Protein AF-A0ABD5S786-F1 (afdb_monomer_lite)

Radius of gyration: 12.74 Å; chains: 1; bounding box: 31×26×26 Å

Organism: NCBI:txid1776492

pLDDT: mean 95.38, std 4.38, range [69.38, 98.44]

Foldseek 3Di:
DDDPVVVVVVLVVVLLPQQFDDDPDSDGDDDPPDPSVVVSVVVVVVVVVVVPD

Sequence (53 aa):
MPVREARLRDDLEANAAFGAVDGPGHGRTVLTGSDADRAARDHLVDRLEADGL

Structure (mmCIF, N/CA/C/O backbone):
data_AF-A0ABD5S786-F1
#
_entry.id   AF-A0ABD5S786-F1
#
loop_
_atom_site.group_PDB
_atom_site.id
_atom_site.type_symbol
_atom_site.label_atom_id
_atom_site.label_alt_id
_atom_site.label_comp_id
_atom_site.label_asym_id
_atom_site.label_entity_id
_atom_site.label_seq_id
_atom_site.pdbx_PDB_ins_code
_atom_site.Cartn_x
_atom_site.Cartn_y
_atom_site.Cartn_z
_atom_site.occupancy
_atom_site.B_iso_or_equiv
_atom_site.auth_seq_id
_atom_site.auth_comp_id
_atom_site.auth_asym_id
_atom_site.auth_atom_id
_atom_site.pdbx_PDB_model_num
ATOM 1 N N . MET A 1 1 ? 21.217 5.594 -7.447 1.00 69.38 1 MET A N 1
ATOM 2 C CA . MET A 1 1 ? 20.162 5.272 -8.432 1.00 69.38 1 MET A CA 1
ATOM 3 C C . MET A 1 1 ? 19.159 6.412 -8.447 1.00 69.38 1 MET A C 1
ATOM 5 O O . MET A 1 1 ? 18.727 6.781 -7.361 1.00 69.38 1 MET A O 1
ATOM 9 N N . PRO A 1 2 ? 18.831 7.003 -9.607 1.00 89.44 2 PRO A N 1
ATOM 10 C CA . PRO A 1 2 ? 17.768 8.001 -9.686 1.00 89.44 2 PRO A CA 1
ATOM 11 C C . PRO A 1 2 ? 16.404 7.346 -9.417 1.00 89.44 2 PRO A C 1
ATOM 13 O O . PRO A 1 2 ? 16.145 6.240 -9.891 1.00 89.44 2 PRO A O 1
ATOM 16 N N . VAL A 1 3 ? 15.545 8.022 -8.655 1.00 93.38 3 VAL A N 1
ATOM 17 C CA . VAL A 1 3 ? 14.185 7.569 -8.324 1.00 93.38 3 VAL A CA 1
ATOM 18 C C . VAL A 1 3 ? 13.179 8.378 -9.139 1.00 93.38 3 VAL A C 1
ATOM 20 O O . VAL A 1 3 ? 13.345 9.581 -9.321 1.00 93.38 3 VAL A O 1
ATOM 23 N N . ARG A 1 4 ? 12.120 7.727 -9.632 1.00 96.38 4 ARG A N 1
ATOM 24 C CA . ARG A 1 4 ? 10.990 8.411 -10.277 1.00 96.38 4 ARG A CA 1
ATOM 25 C C . ARG A 1 4 ? 9.995 8.861 -9.210 1.00 96.38 4 ARG A C 1
ATOM 27 O O . ARG A 1 4 ? 9.105 8.099 -8.851 1.00 96.38 4 ARG A O 1
ATOM 34 N N . GLU A 1 5 ? 10.159 10.081 -8.709 1.00 97.38 5 GLU A N 1
ATOM 35 C CA . GLU A 1 5 ? 9.398 10.615 -7.567 1.00 97.38 5 GLU A CA 1
ATOM 36 C C . GLU A 1 5 ? 7.878 10.572 -7.757 1.00 97.38 5 GLU A C 1
ATOM 38 O O . GLU A 1 5 ? 7.165 10.185 -6.837 1.00 97.38 5 GLU A O 1
ATOM 43 N N . ALA A 1 6 ? 7.387 10.913 -8.954 1.00 97.00 6 ALA A N 1
ATOM 44 C CA . ALA A 1 6 ? 5.955 10.882 -9.255 1.00 97.00 6 ALA A CA 1
ATOM 45 C C . ALA A 1 6 ? 5.378 9.466 -9.117 1.00 97.00 6 ALA A C 1
ATOM 47 O O . ALA A 1 6 ? 4.448 9.263 -8.347 1.00 97.00 6 ALA A O 1
ATOM 48 N N . ARG A 1 7 ? 6.016 8.468 -9.750 1.00 94.69 7 ARG A N 1
ATOM 49 C CA . ARG A 1 7 ? 5.613 7.062 -9.584 1.00 94.69 7 ARG A CA 1
ATOM 50 C C . ARG A 1 7 ? 5.677 6.640 -8.120 1.00 94.69 7 ARG A C 1
ATOM 52 O O . ARG A 1 7 ? 4.789 5.941 -7.660 1.00 94.69 7 ARG A O 1
ATOM 59 N N . LEU A 1 8 ? 6.742 7.014 -7.409 1.00 95.81 8 LEU A N 1
ATOM 60 C CA . LEU A 1 8 ? 6.891 6.625 -6.009 1.00 95.81 8 LEU A CA 1
ATOM 61 C C . LEU A 1 8 ? 5.731 7.162 -5.162 1.00 95.81 8 LEU A C 1
ATOM 63 O O . LEU A 1 8 ? 5.239 6.445 -4.299 1.00 95.81 8 LEU A O 1
ATOM 67 N N . ARG A 1 9 ? 5.285 8.397 -5.411 1.00 95.94 9 ARG A N 1
ATOM 68 C CA . ARG A 1 9 ? 4.104 8.953 -4.745 1.00 95.94 9 ARG A CA 1
ATOM 69 C C . ARG A 1 9 ? 2.848 8.14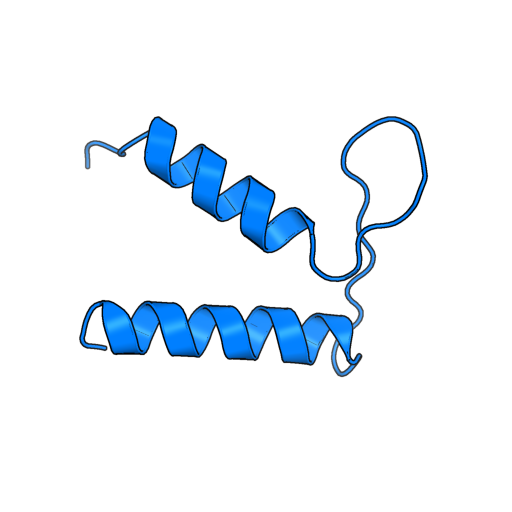9 -5.075 1.00 95.94 9 ARG A C 1
ATOM 71 O O . ARG A 1 9 ? 2.174 7.731 -4.141 1.00 95.94 9 ARG A O 1
ATOM 78 N N . ASP A 1 10 ? 2.594 7.879 -6.353 1.00 95.56 10 ASP A N 1
ATOM 79 C CA . ASP A 1 10 ? 1.414 7.121 -6.787 1.00 95.56 10 ASP A CA 1
ATOM 80 C C . ASP A 1 10 ? 1.381 5.716 -6.153 1.00 95.56 10 ASP A C 1
ATOM 82 O O . ASP A 1 10 ? 0.357 5.292 -5.620 1.00 95.56 10 ASP A O 1
ATOM 86 N N . ASP A 1 11 ? 2.522 5.017 -6.138 1.00 95.75 11 ASP A N 1
ATOM 87 C CA . ASP A 1 11 ? 2.654 3.683 -5.539 1.00 95.75 11 ASP A CA 1
ATOM 88 C C . ASP A 1 11 ? 2.430 3.731 -4.006 1.00 95.75 11 ASP A C 1
ATOM 90 O O . ASP A 1 11 ? 1.797 2.840 -3.431 1.00 95.75 11 ASP A O 1
ATOM 94 N N . LEU A 1 12 ? 2.912 4.779 -3.321 1.00 94.75 12 LEU A N 1
ATOM 95 C CA . LEU A 1 12 ? 2.686 4.970 -1.882 1.00 94.75 12 LEU A CA 1
ATOM 96 C C . LEU A 1 12 ? 1.216 5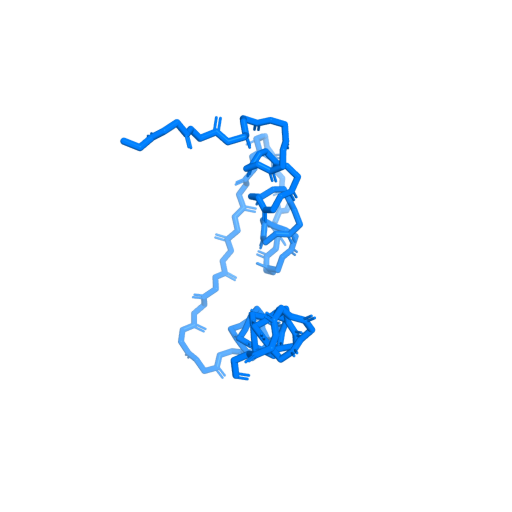.258 -1.560 1.00 94.75 12 LEU A C 1
ATOM 98 O O . LEU A 1 12 ? 0.691 4.690 -0.603 1.00 94.75 12 LEU A O 1
ATOM 102 N N . GLU A 1 13 ? 0.558 6.114 -2.341 1.00 94.31 13 GLU A N 1
ATOM 103 C CA . GLU A 1 13 ? -0.851 6.477 -2.158 1.00 94.31 13 GLU A CA 1
ATOM 104 C C . GLU A 1 13 ? -1.780 5.292 -2.452 1.00 94.31 13 GLU A C 1
ATOM 106 O O . GLU A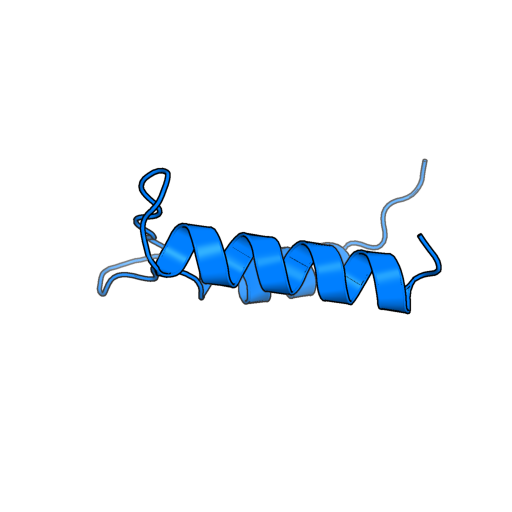 1 13 ? -2.677 5.004 -1.656 1.00 94.31 13 GLU A O 1
ATOM 111 N N . ALA A 1 14 ? -1.514 4.531 -3.519 1.00 94.75 14 ALA A N 1
ATOM 112 C CA . ALA A 1 14 ? -2.238 3.297 -3.819 1.00 94.75 14 ALA A CA 1
ATOM 113 C C . ALA A 1 14 ? -2.098 2.272 -2.684 1.00 94.75 14 ALA A C 1
ATOM 115 O O . ALA A 1 14 ? -3.087 1.702 -2.225 1.00 94.75 14 ALA A O 1
ATOM 116 N N . ASN A 1 15 ? -0.881 2.080 -2.165 1.00 94.81 15 ASN A N 1
ATOM 117 C CA . ASN A 1 15 ? -0.657 1.171 -1.046 1.00 94.81 15 ASN A CA 1
ATOM 118 C C . ASN A 1 15 ? -1.309 1.682 0.256 1.00 94.81 15 ASN A C 1
ATOM 120 O O . ASN A 1 15 ? -1.783 0.885 1.065 1.00 94.81 15 ASN A O 1
ATOM 124 N N . ALA A 1 16 ? -1.355 3.001 0.477 1.00 94.75 16 ALA A N 1
ATOM 125 C CA . ALA A 1 16 ? -1.970 3.602 1.660 1.00 94.75 16 ALA A CA 1
ATOM 126 C C . ALA A 1 16 ? -3.482 3.338 1.757 1.00 94.75 16 ALA A C 1
ATOM 128 O O . ALA A 1 16 ? -4.014 3.315 2.867 1.00 94.75 16 ALA A O 1
ATOM 129 N N . ALA A 1 17 ? -4.152 3.076 0.630 1.00 95.88 17 ALA A N 1
ATOM 130 C CA . ALA A 1 17 ? -5.573 2.739 0.599 1.00 95.88 17 ALA A CA 1
ATOM 131 C C . ALA A 1 17 ? -5.898 1.407 1.309 1.00 95.88 17 ALA A C 1
ATOM 133 O O . ALA A 1 17 ? -6.996 1.241 1.845 1.00 95.88 17 ALA A O 1
ATOM 134 N N . PHE A 1 18 ? -4.959 0.455 1.366 1.00 97.88 18 PHE A N 1
ATOM 135 C CA . PHE A 1 18 ? -5.195 -0.833 2.022 1.00 97.88 18 PHE A CA 1
ATOM 136 C C . PHE A 1 18 ? -5.195 -0.692 3.546 1.00 97.88 18 PHE A C 1
ATOM 138 O O . PHE A 1 18 ? -4.160 -0.426 4.168 1.00 97.88 18 PHE A O 1
ATOM 145 N N . GLY A 1 19 ? -6.363 -0.925 4.148 1.00 97.38 19 GLY A N 1
ATOM 146 C CA . GLY A 1 19 ? -6.579 -0.755 5.585 1.00 97.38 19 GLY A CA 1
ATOM 147 C C . GLY A 1 19 ? -6.638 0.710 6.014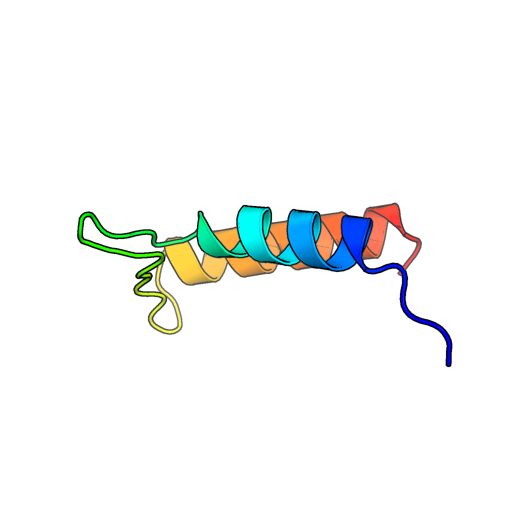 1.00 97.38 19 GLY A C 1
ATOM 148 O O . GLY A 1 19 ? -6.353 0.999 7.177 1.00 97.38 19 GLY A O 1
ATOM 149 N N . ALA A 1 20 ? -6.950 1.627 5.091 1.00 97.38 20 ALA A N 1
ATOM 150 C CA . ALA A 1 20 ? -7.134 3.039 5.400 1.00 97.38 20 ALA A CA 1
ATOM 151 C C . ALA A 1 20 ? -8.183 3.228 6.506 1.00 97.38 20 ALA A C 1
ATOM 153 O O . ALA A 1 20 ? -9.189 2.518 6.559 1.00 97.38 20 ALA A O 1
ATOM 154 N N . VAL A 1 21 ? -7.925 4.184 7.396 1.00 95.94 21 VAL A N 1
ATOM 155 C CA . VAL A 1 21 ? -8.840 4.554 8.480 1.00 95.94 21 VAL A CA 1
ATOM 156 C C . VAL A 1 21 ? -9.188 6.031 8.387 1.00 95.94 21 VAL A C 1
ATOM 158 O O . VAL A 1 21 ? -8.349 6.850 8.007 1.00 95.94 21 VAL A O 1
ATOM 161 N N . ASP A 1 22 ? -10.416 6.372 8.767 1.00 94.44 22 ASP A N 1
ATOM 162 C CA . ASP A 1 22 ? -10.866 7.758 8.783 1.00 94.44 22 ASP A CA 1
ATOM 163 C C . ASP A 1 22 ? -10.134 8.562 9.863 1.00 94.44 22 ASP A C 1
ATOM 165 O O . ASP A 1 22 ? -10.002 8.140 11.015 1.00 94.44 22 ASP A O 1
ATOM 169 N N . GLY A 1 23 ? -9.674 9.755 9.495 1.00 91.75 23 GLY A N 1
ATOM 170 C CA . GLY A 1 23 ? -9.005 10.668 10.409 1.00 91.75 23 GLY A CA 1
ATOM 171 C C . GLY A 1 23 ? -8.183 11.732 9.685 1.00 91.75 23 GLY A C 1
ATOM 172 O O . GLY A 1 23 ? -8.066 11.717 8.460 1.00 91.75 23 GLY A O 1
ATOM 173 N N . PRO A 1 24 ? -7.610 12.690 10.427 1.00 90.69 24 PRO A N 1
ATOM 174 C CA . PRO A 1 24 ? -6.676 13.644 9.851 1.00 90.69 24 PRO A CA 1
ATOM 175 C C . PRO A 1 24 ? -5.395 12.930 9.383 1.00 90.69 24 PRO A C 1
ATOM 177 O O . PRO A 1 24 ? -4.727 12.256 10.167 1.00 90.69 24 PRO A O 1
ATOM 180 N N . GLY A 1 25 ? -5.022 13.127 8.117 1.00 87.69 25 GLY A N 1
ATOM 181 C CA . GLY A 1 25 ? -3.819 12.540 7.515 1.00 87.69 25 GLY A CA 1
ATOM 182 C C . GLY A 1 25 ? -4.064 11.193 6.824 1.00 87.69 25 GLY A C 1
ATOM 183 O O . GLY A 1 25 ? -5.191 10.858 6.484 1.00 87.69 25 GLY A O 1
ATOM 184 N N . HIS A 1 26 ? -2.990 10.431 6.587 1.00 88.00 26 HIS A N 1
ATOM 185 C CA . HIS A 1 26 ? -3.016 9.158 5.848 1.00 88.00 26 HIS A CA 1
ATOM 186 C C . HIS A 1 26 ? -2.789 7.972 6.799 1.00 88.00 26 HIS A C 1
ATOM 188 O O . HIS A 1 26 ? -1.737 7.332 6.784 1.00 88.00 26 HIS A O 1
ATOM 194 N N . GLY A 1 27 ? -3.747 7.731 7.697 1.00 93.88 27 GLY A N 1
ATOM 195 C CA . GLY A 1 27 ? -3.696 6.609 8.636 1.00 93.88 27 GLY A CA 1
ATOM 196 C C . GLY A 1 27 ? -4.112 5.289 7.985 1.00 93.88 27 GLY A C 1
ATOM 197 O O . GLY A 1 27 ? -5.061 5.251 7.204 1.00 93.88 27 GLY A O 1
ATOM 198 N N . ARG A 1 28 ? -3.449 4.185 8.353 1.00 95.94 28 ARG A N 1
ATOM 199 C CA . ARG A 1 28 ? -3.880 2.824 7.993 1.00 95.94 28 ARG A CA 1
ATOM 200 C C . ARG A 1 28 ? -3.572 1.816 9.094 1.00 95.94 28 ARG A C 1
ATOM 202 O O . ARG A 1 28 ? -2.572 1.952 9.796 1.00 95.94 28 ARG A O 1
ATOM 209 N N . THR A 1 29 ? -4.399 0.782 9.199 1.00 96.25 29 THR A N 1
ATOM 210 C CA . THR A 1 29 ? -4.166 -0.385 10.056 1.00 96.25 29 THR A CA 1
ATOM 211 C C . THR A 1 29 ? -4.120 -1.641 9.199 1.00 96.25 29 THR A C 1
ATOM 213 O O . THR A 1 29 ? -5.118 -2.030 8.600 1.00 96.25 29 THR A O 1
ATOM 216 N N . VAL A 1 30 ? -2.956 -2.289 9.161 1.00 96.88 30 VAL A N 1
ATOM 217 C CA . VAL A 1 30 ? -2.728 -3.523 8.398 1.00 96.88 30 VAL A CA 1
ATOM 218 C C . VAL A 1 30 ? -2.053 -4.538 9.301 1.00 96.88 30 VAL A C 1
ATOM 220 O O . VAL A 1 30 ? -0.832 -4.647 9.358 1.00 96.88 30 VAL A O 1
ATOM 223 N N . LEU A 1 31 ? -2.874 -5.232 10.085 1.00 97.31 31 LEU A N 1
ATOM 224 C CA . LEU A 1 31 ? -2.399 -6.300 10.955 1.00 97.31 31 LEU A CA 1
ATOM 225 C C . LEU A 1 31 ? -2.061 -7.531 10.115 1.00 97.31 31 LEU A C 1
ATOM 227 O O . LEU A 1 31 ? -2.789 -7.862 9.177 1.00 97.31 31 LEU A O 1
ATOM 231 N N . THR A 1 32 ? -0.989 -8.230 10.476 1.00 97.50 32 THR A N 1
ATOM 232 C CA . THR A 1 32 ? -0.566 -9.463 9.804 1.00 97.50 32 THR A CA 1
ATOM 233 C C . THR A 1 32 ? -1.709 -10.473 9.731 1.00 97.50 32 THR A C 1
ATOM 235 O O . THR A 1 32 ? -2.336 -10.777 10.746 1.00 97.50 32 THR A O 1
ATOM 238 N N . GLY A 1 33 ? -1.970 -11.002 8.536 1.00 97.56 33 GLY A N 1
ATOM 239 C CA . GLY A 1 33 ? -3.022 -11.990 8.292 1.00 97.56 33 GLY A CA 1
ATOM 240 C C . GLY A 1 33 ? -4.444 -11.426 8.208 1.00 97.56 33 GLY A C 1
ATOM 241 O O . GLY A 1 33 ? -5.378 -12.201 8.019 1.00 97.56 33 GLY A O 1
ATOM 242 N N . SER A 1 34 ? -4.628 -10.108 8.329 1.00 98.25 34 SER A N 1
ATOM 243 C CA . SER A 1 34 ? -5.917 -9.461 8.056 1.00 98.25 34 SER A CA 1
ATOM 244 C C . SER A 1 34 ? -6.237 -9.425 6.558 1.00 98.25 34 SER A C 1
ATOM 246 O O . SER A 1 34 ? -5.353 -9.576 5.712 1.00 98.25 34 SER A O 1
ATOM 248 N N . ASP A 1 35 ? -7.493 -9.143 6.216 1.00 98.19 35 ASP A N 1
ATOM 249 C CA . ASP A 1 35 ? -7.899 -8.960 4.817 1.00 98.19 35 ASP A CA 1
ATOM 250 C C . ASP A 1 35 ? -7.190 -7.770 4.155 1.00 98.19 35 ASP A C 1
ATOM 252 O O . ASP A 1 35 ? -6.861 -7.823 2.973 1.00 98.19 35 ASP A O 1
ATOM 256 N N . ALA A 1 36 ? -6.872 -6.724 4.925 1.00 98.06 36 ALA A N 1
ATOM 257 C CA . ALA A 1 36 ? -6.079 -5.600 4.435 1.00 98.06 36 ALA A CA 1
ATOM 258 C C . ALA A 1 36 ? -4.620 -5.996 4.133 1.00 98.06 36 ALA A C 1
ATOM 260 O O . ALA A 1 36 ? -4.043 -5.492 3.171 1.00 98.06 36 ALA A O 1
ATOM 261 N N . ASP A 1 37 ? -4.027 -6.900 4.924 1.00 98.25 37 ASP A N 1
ATOM 262 C CA . ASP A 1 37 ? -2.679 -7.441 4.669 1.00 98.25 37 ASP A CA 1
ATOM 263 C C . ASP A 1 37 ? -2.684 -8.335 3.429 1.00 98.25 37 ASP A C 1
ATOM 265 O O . ASP A 1 37 ? -1.813 -8.197 2.572 1.00 98.25 37 ASP A O 1
ATOM 269 N N . ARG A 1 38 ? -3.711 -9.180 3.277 1.00 98.44 38 ARG A N 1
ATOM 270 C CA . ARG A 1 38 ? -3.921 -9.968 2.057 1.00 98.44 38 ARG A CA 1
ATOM 271 C C . ARG A 1 38 ? -4.016 -9.068 0.826 1.00 98.44 38 ARG A C 1
ATOM 273 O O . ARG A 1 38 ? -3.216 -9.226 -0.084 1.00 98.44 38 ARG A O 1
ATOM 280 N N . ALA A 1 39 ? -4.919 -8.088 0.829 1.00 98.25 39 ALA A N 1
ATOM 281 C CA . ALA A 1 39 ? -5.130 -7.206 -0.319 1.00 98.25 39 ALA A CA 1
ATOM 282 C C . ALA A 1 39 ? -3.861 -6.428 -0.712 1.00 98.25 39 ALA A C 1
ATOM 284 O O . ALA A 1 39 ? -3.545 -6.316 -1.895 1.00 98.25 39 ALA A O 1
ATOM 285 N N . ALA A 1 40 ? -3.101 -5.931 0.270 1.00 97.69 40 ALA A N 1
ATOM 286 C CA . ALA A 1 40 ? -1.841 -5.241 0.005 1.00 97.69 40 ALA A CA 1
ATOM 287 C C . ALA A 1 40 ? -0.776 -6.172 -0.605 1.00 97.69 40 ALA A C 1
ATOM 289 O O . ALA A 1 40 ? -0.002 -5.747 -1.464 1.00 97.69 40 ALA A O 1
ATOM 290 N N . ARG A 1 41 ? -0.722 -7.436 -0.166 1.00 98.19 41 ARG A N 1
ATOM 291 C CA . ARG A 1 41 ? 0.214 -8.440 -0.694 1.00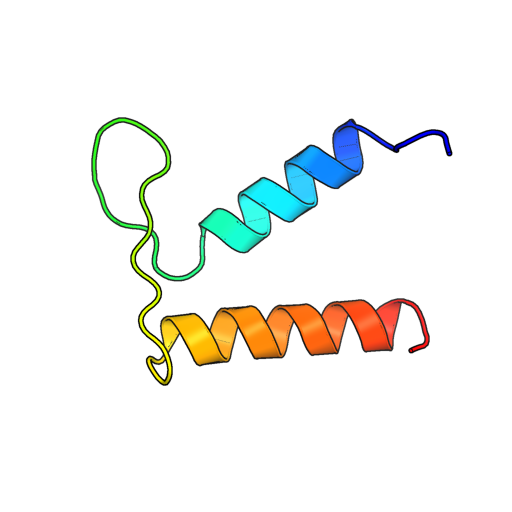 98.19 41 ARG A CA 1
ATOM 292 C C . ARG A 1 41 ? -0.170 -8.904 -2.088 1.00 98.19 41 ARG A C 1
ATOM 294 O O . ARG A 1 41 ? 0.714 -8.971 -2.932 1.00 98.19 41 ARG A O 1
ATOM 301 N N . ASP A 1 42 ? -1.450 -9.166 -2.322 1.00 98.44 42 ASP A N 1
ATOM 302 C CA . ASP A 1 42 ? -1.960 -9.551 -3.637 1.00 98.44 42 ASP A CA 1
ATOM 303 C C . ASP A 1 42 ? -1.649 -8.438 -4.649 1.00 98.44 42 ASP A C 1
ATOM 305 O O . ASP A 1 42 ? -1.015 -8.691 -5.667 1.00 98.44 42 ASP A O 1
ATOM 309 N N . HIS A 1 43 ? -1.921 -7.174 -4.296 1.00 97.56 43 HIS A N 1
ATOM 310 C CA . HIS A 1 43 ? -1.557 -6.028 -5.133 1.00 97.56 43 HIS A CA 1
ATOM 311 C C . HIS A 1 43 ? -0.051 -5.939 -5.429 1.00 97.56 43 HIS A C 1
ATOM 313 O O . HIS A 1 43 ? 0.348 -5.610 -6.547 1.00 97.56 43 HIS A O 1
ATOM 319 N N . LEU A 1 44 ? 0.800 -6.204 -4.432 1.00 97.19 44 LEU A N 1
ATOM 320 C CA . LEU A 1 44 ? 2.247 -6.218 -4.635 1.00 97.19 44 LEU A CA 1
ATOM 321 C C . LEU A 1 44 ? 2.655 -7.318 -5.621 1.00 97.19 44 LEU A C 1
ATOM 323 O O . LEU A 1 44 ? 3.441 -7.039 -6.522 1.00 97.19 44 LEU A O 1
ATOM 327 N N . VAL A 1 45 ? 2.141 -8.537 -5.455 1.00 98.25 45 VAL A N 1
ATOM 328 C CA . VAL A 1 45 ? 2.439 -9.662 -6.353 1.00 98.25 45 VAL A CA 1
ATOM 329 C C . VAL A 1 45 ? 1.976 -9.340 -7.770 1.00 98.25 45 VAL A C 1
ATOM 331 O O . VAL A 1 45 ? 2.803 -9.380 -8.675 1.00 98.25 45 VAL A O 1
ATOM 334 N N . ASP A 1 46 ? 0.737 -8.876 -7.948 1.00 97.62 46 ASP A N 1
ATOM 335 C CA . ASP A 1 46 ? 0.204 -8.466 -9.254 1.00 97.62 46 ASP A CA 1
ATOM 336 C C . ASP A 1 46 ? 1.102 -7.419 -9.936 1.00 97.62 46 ASP A C 1
ATOM 338 O O . ASP A 1 46 ? 1.353 -7.468 -11.142 1.00 97.62 46 ASP A O 1
ATOM 342 N N . ARG A 1 47 ? 1.619 -6.446 -9.170 1.00 96.00 47 ARG A N 1
ATOM 343 C CA . ARG A 1 47 ? 2.526 -5.414 -9.698 1.00 96.00 47 ARG A CA 1
ATOM 344 C C . ARG A 1 47 ? 3.881 -5.974 -10.104 1.00 96.00 47 ARG A C 1
ATOM 346 O O . ARG A 1 47 ? 4.429 -5.496 -11.095 1.00 96.00 47 ARG A O 1
ATOM 353 N N . LEU A 1 48 ? 4.422 -6.921 -9.342 1.00 96.81 48 LEU A N 1
ATOM 354 C CA . LEU A 1 48 ? 5.688 -7.580 -9.655 1.00 96.81 48 LEU A CA 1
ATOM 355 C C . LEU A 1 48 ? 5.542 -8.454 -10.905 1.00 96.81 48 LEU A C 1
ATOM 357 O O . LEU A 1 48 ? 6.356 -8.321 -11.814 1.00 96.81 48 LEU A O 1
ATOM 361 N N . GLU A 1 49 ? 4.464 -9.232 -11.007 1.00 98.00 49 GLU A N 1
ATOM 362 C CA . GLU A 1 49 ? 4.157 -10.051 -12.185 1.00 98.00 49 GLU A CA 1
ATOM 363 C C . GLU A 1 49 ? 3.970 -9.183 -13.439 1.00 98.00 49 GLU A C 1
ATOM 365 O O . GLU A 1 49 ? 4.528 -9.476 -14.498 1.00 98.00 49 GLU A O 1
ATOM 370 N N . ALA A 1 50 ? 3.258 -8.055 -13.323 1.00 96.25 50 ALA A N 1
ATOM 371 C CA . ALA A 1 50 ? 3.101 -7.091 -14.415 1.00 96.25 50 ALA A CA 1
ATOM 372 C C . ALA A 1 50 ? 4.430 -6.446 -14.856 1.00 96.25 50 ALA A C 1
ATOM 374 O O . ALA A 1 50 ? 4.582 -6.088 -16.026 1.00 96.25 50 ALA A O 1
ATOM 375 N N . ASP A 1 51 ? 5.389 -6.309 -13.936 1.00 95.62 51 ASP A N 1
ATOM 376 C CA . ASP A 1 51 ? 6.744 -5.822 -14.214 1.00 95.62 51 ASP A CA 1
ATOM 377 C C . ASP A 1 51 ? 7.697 -6.979 -14.642 1.00 95.62 51 ASP A C 1
ATOM 379 O O . ASP A 1 51 ? 8.854 -6.720 -14.985 1.00 95.62 51 ASP A O 1
ATOM 383 N N . GLY A 1 52 ? 7.214 -8.232 -14.699 1.00 96.94 52 GLY A N 1
ATOM 384 C CA . GLY A 1 52 ? 7.920 -9.408 -15.227 1.00 96.94 52 GLY A CA 1
ATOM 385 C C . GLY A 1 52 ? 8.723 -10.226 -14.209 1.00 96.94 52 GLY A C 1
ATOM 386 O O . GLY A 1 52 ? 9.704 -10.867 -14.601 1.00 96.94 52 GLY A O 1
ATOM 387 N N . LEU A 1 53 ? 8.353 -10.175 -12.927 1.00 94.50 53 LEU A N 1
ATOM 388 C CA . LEU A 1 53 ? 8.976 -10.923 -11.826 1.00 94.50 53 LEU A CA 1
ATOM 389 C C . LEU A 1 53 ? 8.162 -12.143 -11.389 1.00 94.50 53 LEU A C 1
ATOM 391 O O . LEU A 1 53 ? 6.923 -12.112 -11.538 1.00 94.50 53 LEU A O 1
#

Secondar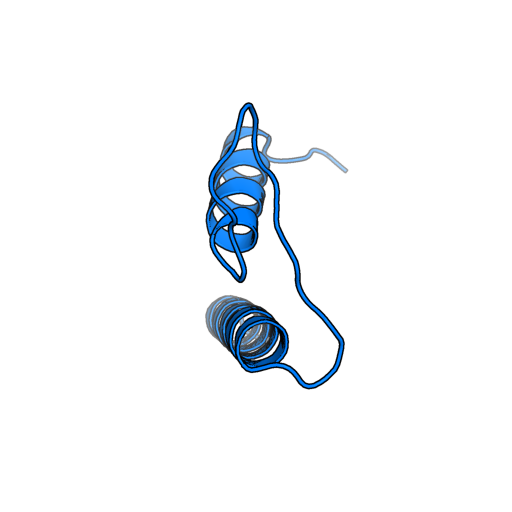y structure (DSSP, 8-state):
----HHHHHHHHHHHHTTTB-SSSS--B---TTSHHHHHHHHHHHHHHHHTT-